Protein AF-A0A453IHU0-F1 (afdb_monomer_lite)

Organism: Aegilops tauschii subsp. strangulata (NCBI:txid200361)

pLDDT: mean 71.31, std 16.59, range [38.88, 91.81]

Secondary structure (DSSP, 8-state):
------------------HHHHHHHHHHHHHHHHHHTS--PPPP---GGGSEEEEE---------S-----EEEEEEETTT-TTS-HHHHHHHHHHSGGGB-TTSEEEEEEE------

InterPro domains:
  IPR000352 Peptide chain release factor class I [PF00472] (45-117)
  IPR000352 Peptide chain release factor class I [PS00745] (57-73)

Sequence (118 aa):
HLRCSAAEAGDGRGKKVSARLALAQQVMRDAEERAASAGSDPVPKITMDHVTVSFARSGGAGGQNVNKVNTKVDMRFNVEKAHWLGERIKERILQTEKNRINKDGELVMSSTKTRTQK

Foldseek 3Di:
DDDDDDDDDDDDPDPPQPPVNVVVVVVVVVVVVVVVVPDPQPDQDDDPVQKDKDFDFDDDDDDDDDPRPRQKIKIKHALVPPPSDDPVRSVVCCVVQVVQADPRRMGIDMDGPDPPDD

Radius of gyration: 27.32 Å; chains: 1; bounding box: 71×44×63 Å

Structure (mmCIF, N/CA/C/O backbone):
data_AF-A0A453IHU0-F1
#
_entry.id   AF-A0A453IHU0-F1
#
loop_
_atom_site.group_PDB
_atom_site.id
_atom_site.type_symbol
_atom_site.label_atom_id
_atom_site.label_alt_id
_atom_site.label_comp_id
_atom_site.label_asym_id
_atom_site.label_entity_id
_atom_site.label_seq_id
_atom_site.pdbx_PDB_ins_code
_atom_site.Cartn_x
_atom_site.Cartn_y
_atom_site.Cartn_z
_atom_site.occupancy
_atom_site.B_iso_or_equiv
_atom_site.auth_seq_id
_atom_site.auth_comp_id
_atom_site.auth_asym_id
_atom_site.auth_atom_id
_atom_site.pdbx_PDB_model_num
ATOM 1 N N . HIS A 1 1 ? -32.415 30.487 23.376 1.00 45.59 1 HIS A N 1
ATOM 2 C CA . HIS A 1 1 ? -33.563 29.749 23.936 1.00 45.59 1 HIS A CA 1
ATOM 3 C C . HIS A 1 1 ? -33.208 28.263 23.962 1.00 45.59 1 HIS A C 1
ATOM 5 O O . HIS A 1 1 ? -33.450 27.572 22.989 1.00 45.59 1 HIS A O 1
ATOM 11 N N . LEU A 1 2 ? -32.566 27.783 25.028 1.00 39.53 2 LEU A N 1
ATOM 12 C CA . LEU A 1 2 ? -32.460 26.352 25.333 1.00 39.53 2 LEU A CA 1
ATOM 13 C C . LEU A 1 2 ? -32.580 26.225 26.853 1.00 39.53 2 LEU A C 1
ATOM 15 O O . LEU A 1 2 ? -31.665 26.584 27.588 1.00 39.53 2 LEU A O 1
ATOM 19 N N . ARG A 1 3 ? -33.765 25.818 27.315 1.00 45.53 3 ARG A N 1
ATOM 20 C CA . ARG A 1 3 ? -34.024 25.425 28.702 1.00 45.53 3 ARG A CA 1
ATOM 21 C C . ARG A 1 3 ? -33.868 23.912 28.759 1.00 45.53 3 ARG A C 1
ATOM 23 O O . ARG A 1 3 ? -34.667 23.211 28.148 1.00 45.53 3 ARG A O 1
ATOM 30 N N . CYS A 1 4 ? -32.873 23.423 29.487 1.00 40.28 4 CYS A N 1
ATOM 31 C CA . CYS A 1 4 ? -32.835 22.021 29.881 1.00 40.28 4 CYS A CA 1
ATOM 32 C C . CYS A 1 4 ? -33.452 21.917 31.276 1.00 40.28 4 CYS A C 1
ATOM 34 O O . CYS A 1 4 ? -32.834 22.300 32.267 1.00 40.28 4 CYS A O 1
ATOM 36 N N . SER A 1 5 ? -34.696 21.450 31.329 1.00 48.34 5 SER A N 1
ATOM 37 C CA . SER A 1 5 ? -35.373 21.060 32.563 1.00 48.34 5 SER A CA 1
ATOM 38 C C . SER A 1 5 ? -34.857 19.684 32.982 1.00 48.34 5 SER A C 1
ATOM 40 O O . SER A 1 5 ? -35.066 18.711 32.262 1.00 48.34 5 SER A O 1
ATOM 42 N N . ALA A 1 6 ? -34.190 19.587 34.131 1.00 42.56 6 ALA A N 1
ATOM 43 C CA . ALA A 1 6 ? -33.957 18.304 34.785 1.00 42.56 6 ALA A CA 1
ATOM 44 C C . ALA A 1 6 ? -35.185 17.999 35.649 1.00 42.56 6 ALA A C 1
ATOM 46 O O . ALA A 1 6 ? -35.392 18.625 36.688 1.00 42.56 6 ALA A O 1
ATOM 47 N N . ALA A 1 7 ? -36.032 17.098 35.158 1.00 46.09 7 ALA A N 1
ATOM 48 C CA . ALA A 1 7 ? -37.191 16.604 35.874 1.00 46.09 7 ALA A CA 1
ATOM 49 C C . ALA A 1 7 ? -36.810 15.395 36.746 1.00 46.09 7 ALA A C 1
ATOM 51 O O . ALA A 1 7 ? -36.159 14.464 36.279 1.00 46.09 7 ALA A O 1
ATOM 52 N N . GLU A 1 8 ? -37.301 15.464 37.983 1.00 40.69 8 GLU A N 1
ATOM 53 C CA . GLU A 1 8 ? -37.789 14.370 38.832 1.00 40.69 8 GLU A CA 1
ATOM 54 C C . GLU A 1 8 ? -36.769 13.484 39.565 1.00 40.69 8 GLU A C 1
ATOM 56 O O . GLU A 1 8 ? -36.056 12.641 39.021 1.00 40.69 8 GLU A O 1
ATOM 61 N N . ALA A 1 9 ? -36.796 13.658 40.888 1.00 48.47 9 ALA A N 1
ATOM 62 C CA . ALA A 1 9 ? -36.300 12.722 41.876 1.00 48.47 9 ALA A CA 1
ATOM 63 C C . ALA A 1 9 ? -37.178 11.458 41.882 1.00 48.47 9 ALA A C 1
ATOM 65 O O . ALA A 1 9 ? -38.369 11.527 42.167 1.00 48.47 9 ALA A O 1
ATOM 66 N N . GLY A 1 10 ? -36.567 10.304 41.612 1.00 38.88 10 GLY A N 1
ATOM 67 C CA . GLY A 1 10 ? -37.162 8.985 41.816 1.00 38.88 10 GLY A CA 1
ATOM 68 C C . GLY A 1 10 ? -36.358 8.196 4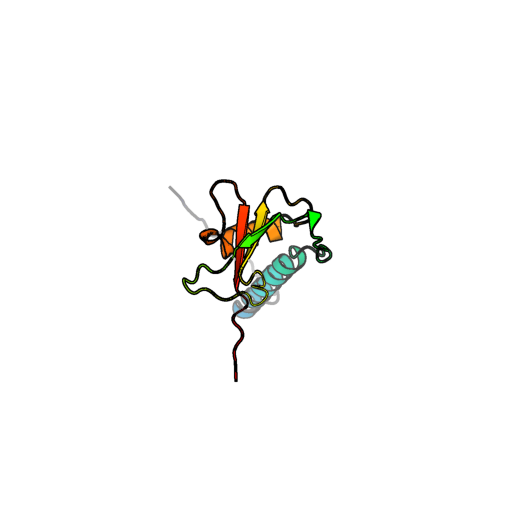2.845 1.00 38.88 10 GLY A C 1
ATOM 69 O O . GLY A 1 10 ? -35.200 7.849 42.604 1.00 38.88 10 GLY A O 1
ATOM 70 N N . ASP A 1 11 ? -36.975 7.931 43.998 1.00 50.31 11 ASP A N 1
ATOM 71 C CA . ASP A 1 11 ? -36.513 6.961 44.988 1.00 50.31 11 ASP A CA 1
ATOM 72 C C . ASP A 1 11 ? -36.589 5.550 44.384 1.00 50.31 11 ASP A C 1
ATOM 74 O O . ASP A 1 11 ? -37.622 5.117 43.878 1.00 50.31 11 ASP A O 1
ATOM 78 N N . GLY A 1 12 ? -35.461 4.846 44.376 1.00 44.25 12 GLY A N 1
ATOM 79 C CA . GLY A 1 12 ? -35.339 3.540 43.747 1.00 44.25 12 GLY A CA 1
ATOM 80 C C . GLY A 1 12 ? -34.027 2.896 44.151 1.00 44.25 12 GLY A C 1
ATOM 81 O O . GLY A 1 12 ? -32.956 3.243 43.653 1.00 44.25 12 GLY A O 1
ATOM 82 N N . ARG A 1 13 ? -34.112 1.957 45.092 1.00 49.19 13 ARG A N 1
ATOM 83 C CA . ARG A 1 13 ? -33.018 1.141 45.629 1.00 49.19 13 ARG A CA 1
ATOM 84 C C . ARG A 1 13 ? -32.509 0.154 44.558 1.00 49.19 13 ARG A C 1
ATOM 86 O O . ARG A 1 13 ? -32.629 -1.053 44.701 1.00 49.19 13 ARG A O 1
ATOM 93 N N . GLY A 1 14 ? -31.963 0.674 43.462 1.00 47.97 14 GLY A N 1
ATOM 94 C CA . GLY A 1 14 ? -31.238 -0.062 42.429 1.00 47.97 14 GLY A CA 1
ATOM 95 C C . GLY A 1 14 ? -29.738 0.127 42.630 1.00 47.97 14 GLY A C 1
ATOM 96 O O . GLY A 1 14 ? -29.297 1.223 42.971 1.00 47.97 14 GLY A O 1
ATOM 97 N N . LYS A 1 15 ? -28.948 -0.942 42.466 1.00 50.47 15 LYS A N 1
ATOM 98 C CA . LYS A 1 15 ? -27.474 -0.925 42.533 1.00 50.47 15 LYS A CA 1
ATOM 99 C C . LYS A 1 15 ? -26.920 0.279 41.756 1.00 50.47 15 LYS A C 1
ATOM 101 O O . LYS A 1 15 ? -26.860 0.248 40.531 1.00 50.47 15 LYS A O 1
ATOM 106 N N . LYS A 1 16 ? -26.518 1.340 42.468 1.00 52.50 16 LYS A N 1
ATOM 107 C CA . LYS A 1 16 ? -25.874 2.516 41.876 1.00 52.50 16 LYS A CA 1
ATOM 108 C C . LYS A 1 16 ? -24.485 2.087 41.427 1.00 52.50 16 LYS A C 1
ATOM 110 O O . LYS A 1 16 ? -23.573 1.936 42.237 1.00 52.50 16 LYS A O 1
ATOM 115 N N . VAL A 1 17 ? -24.357 1.802 40.140 1.00 59.91 17 VAL A N 1
ATOM 116 C CA . VAL A 1 17 ? -23.079 1.476 39.514 1.00 59.91 17 VAL A CA 1
ATOM 117 C C . VAL A 1 17 ? -22.198 2.721 39.649 1.00 59.91 17 VAL A C 1
ATOM 119 O O . VAL A 1 17 ? -22.597 3.807 39.234 1.00 59.91 17 VAL A O 1
ATOM 122 N N . SER A 1 18 ? -21.039 2.601 40.302 1.00 75.62 18 SER A N 1
ATOM 123 C CA . SER A 1 18 ? -20.103 3.724 40.455 1.00 75.62 18 SER A CA 1
ATOM 124 C C . SER A 1 18 ? -19.760 4.310 39.084 1.00 75.62 18 SER A C 1
ATOM 126 O O . SER A 1 18 ? -19.558 3.553 38.137 1.00 75.62 18 SER A O 1
ATOM 128 N N . ALA A 1 19 ? -19.633 5.636 38.978 1.00 77.94 19 ALA A N 1
ATOM 129 C CA . ALA A 1 19 ? -19.303 6.315 37.721 1.00 77.94 19 ALA A CA 1
ATOM 130 C C . ALA A 1 19 ? -18.044 5.735 37.045 1.00 77.94 19 ALA A C 1
ATOM 132 O O . ALA A 1 19 ? -17.981 5.637 35.823 1.00 77.94 19 ALA A O 1
ATOM 133 N N . ARG A 1 20 ? -17.067 5.271 37.839 1.00 73.69 20 ARG A N 1
ATOM 134 C CA . ARG A 1 20 ? -15.865 4.587 37.330 1.00 73.69 20 ARG A CA 1
ATOM 135 C C . ARG A 1 20 ? -16.175 3.231 36.696 1.00 73.69 20 ARG A C 1
ATOM 137 O O . ARG A 1 20 ? -15.590 2.892 35.676 1.00 73.69 20 ARG A O 1
ATOM 144 N N . LEU A 1 21 ? -17.084 2.467 37.296 1.00 79.19 21 LEU A N 1
ATOM 145 C CA . LEU A 1 21 ? -17.507 1.166 36.783 1.00 79.19 21 LEU A CA 1
ATOM 146 C C . LEU A 1 21 ? -18.359 1.338 35.517 1.00 79.19 21 LEU A C 1
ATOM 148 O O . LEU A 1 21 ? -18.141 0.614 34.554 1.00 79.19 21 LEU A O 1
ATOM 152 N N . ALA A 1 22 ? -19.231 2.349 35.477 1.00 81.62 22 ALA A N 1
ATOM 153 C CA . ALA A 1 22 ? -19.989 2.705 34.278 1.00 81.62 22 ALA A CA 1
ATOM 154 C C . ALA A 1 22 ? -19.068 3.129 33.118 1.00 81.62 22 ALA A C 1
ATOM 156 O O . ALA A 1 22 ? -19.234 2.650 32.001 1.00 81.62 22 ALA A O 1
ATOM 157 N N . LEU A 1 23 ? -18.047 3.953 33.389 1.00 86.19 23 LEU A N 1
ATOM 158 C CA . LEU A 1 23 ? -17.052 4.337 32.384 1.00 86.19 23 LEU A CA 1
ATOM 159 C C . LEU A 1 23 ? -16.252 3.127 31.882 1.00 86.19 23 LEU A C 1
ATOM 161 O O . LEU A 1 23 ? -16.064 2.975 30.681 1.00 86.19 23 LEU A O 1
ATOM 165 N N . ALA A 1 24 ? -15.810 2.243 32.780 1.00 85.69 24 ALA A N 1
ATOM 166 C CA . ALA A 1 24 ? -15.092 1.029 32.392 1.00 85.69 24 ALA A CA 1
ATOM 167 C C . ALA A 1 24 ? -15.962 0.096 31.532 1.00 85.69 24 ALA A C 1
ATOM 169 O O . ALA A 1 24 ? -15.493 -0.433 30.527 1.00 85.69 24 ALA A O 1
ATOM 170 N N . GLN A 1 25 ? -17.239 -0.067 31.889 1.00 84.38 25 GLN A N 1
ATOM 171 C CA . GLN A 1 25 ? -18.205 -0.841 31.107 1.00 84.38 25 GLN A CA 1
ATOM 172 C C . GLN A 1 25 ? -18.466 -0.217 29.731 1.00 84.38 25 GLN A C 1
ATOM 174 O O . GLN A 1 25 ? -18.583 -0.955 28.757 1.00 84.38 25 GLN A O 1
ATOM 179 N N . GLN A 1 26 ? -18.514 1.115 29.637 1.00 84.19 26 GLN A N 1
ATOM 180 C CA . GLN A 1 26 ? -18.640 1.823 28.363 1.00 84.19 26 GLN A CA 1
ATOM 181 C C . GLN A 1 26 ? -17.413 1.590 27.475 1.00 84.19 26 GLN A C 1
ATOM 183 O O . GLN A 1 26 ? -17.554 1.183 26.330 1.00 84.19 26 G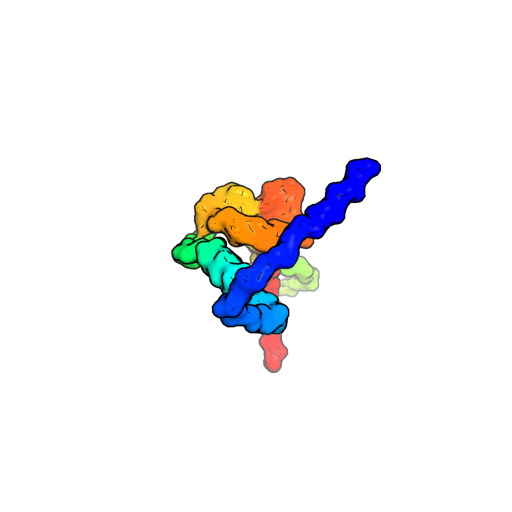LN A O 1
ATOM 188 N N . VAL A 1 27 ? -16.204 1.752 28.022 1.00 84.69 27 VAL A N 1
ATOM 189 C CA . VAL A 1 27 ? -14.953 1.524 27.279 1.00 84.69 27 VAL A CA 1
ATOM 190 C C . VAL A 1 27 ? -14.860 0.088 26.754 1.00 84.69 27 VAL A C 1
ATOM 192 O O . VAL A 1 27 ? -14.381 -0.121 25.642 1.00 84.69 27 VAL A O 1
ATOM 195 N N . MET A 1 28 ? -15.329 -0.895 27.529 1.00 81.69 28 MET A N 1
ATOM 196 C CA . MET A 1 28 ? -15.363 -2.302 27.116 1.00 81.69 28 MET A CA 1
ATOM 197 C C . MET A 1 28 ? -16.346 -2.534 25.963 1.00 81.69 28 MET A C 1
ATOM 199 O O . MET A 1 28 ? -15.964 -3.166 24.985 1.00 81.69 28 MET A O 1
ATOM 203 N N . ARG A 1 29 ? -17.556 -1.958 26.019 1.00 79.38 29 ARG A N 1
ATOM 204 C CA 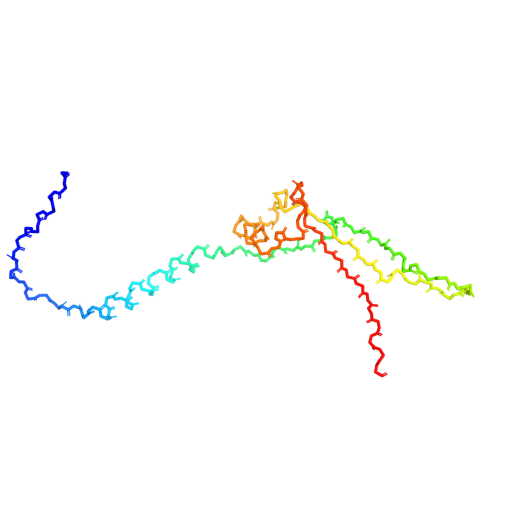. ARG A 1 29 ? -18.532 -2.044 24.916 1.00 79.38 29 ARG A CA 1
ATOM 205 C C . ARG A 1 29 ? -18.018 -1.380 23.645 1.00 79.38 29 ARG A C 1
ATOM 207 O O . ARG A 1 29 ? -18.066 -1.988 22.583 1.00 79.38 29 ARG A O 1
ATOM 214 N N . ASP A 1 30 ? -17.438 -0.187 23.759 1.00 76.06 30 ASP A N 1
ATOM 215 C CA . ASP A 1 30 ? -16.847 0.514 22.616 1.00 76.06 30 ASP A CA 1
ATOM 216 C C . ASP A 1 30 ? -15.676 -0.285 22.008 1.00 76.06 30 ASP A C 1
ATOM 218 O O . ASP A 1 30 ? -15.408 -0.207 20.807 1.00 76.06 30 ASP A O 1
ATOM 222 N N . ALA A 1 31 ? -14.938 -1.040 22.833 1.00 73.56 31 ALA A N 1
ATOM 223 C CA . ALA A 1 31 ? -13.877 -1.932 22.377 1.00 73.56 31 ALA A CA 1
ATOM 224 C C . ALA A 1 31 ? -14.436 -3.187 21.689 1.00 73.56 31 ALA A C 1
ATOM 226 O O . ALA A 1 31 ? -13.911 -3.578 20.646 1.00 73.56 31 ALA A O 1
ATOM 227 N N . GLU A 1 32 ? -15.504 -3.781 22.224 1.00 74.12 32 GLU A N 1
ATOM 228 C CA . GLU A 1 32 ? -16.214 -4.911 21.617 1.00 74.12 32 GLU A CA 1
ATOM 229 C C . GLU A 1 32 ? -16.849 -4.527 20.277 1.00 74.12 32 GLU A C 1
ATOM 231 O O . GLU A 1 32 ? -16.680 -5.258 19.311 1.00 74.12 32 GLU A O 1
ATOM 236 N N . GLU A 1 33 ? -17.480 -3.357 20.152 1.00 70.56 33 GLU A N 1
ATOM 237 C CA . GLU A 1 33 ? -18.009 -2.847 18.875 1.00 70.56 33 GLU A CA 1
ATOM 238 C C . GLU A 1 33 ? -16.885 -2.571 17.858 1.00 70.56 33 GLU A C 1
ATOM 240 O O . GLU A 1 33 ? -16.990 -2.890 16.666 1.00 70.56 33 GLU A O 1
ATOM 245 N N . ARG A 1 34 ? -15.740 -2.045 18.317 1.00 66.12 34 ARG A N 1
ATOM 246 C CA . ARG A 1 34 ? -14.539 -1.886 17.476 1.00 66.12 34 ARG A CA 1
ATOM 247 C C . ARG A 1 34 ? -13.935 -3.218 17.030 1.00 66.12 34 ARG A C 1
ATOM 249 O O . ARG A 1 34 ? -13.356 -3.269 15.941 1.00 66.12 34 ARG A O 1
ATOM 256 N N . ALA A 1 35 ? -14.042 -4.256 17.856 1.00 65.38 35 ALA A N 1
ATOM 257 C CA . ALA A 1 35 ? -13.586 -5.606 17.546 1.00 65.38 35 ALA A CA 1
ATOM 258 C C . ALA A 1 35 ? -14.579 -6.347 16.638 1.00 65.38 35 ALA A C 1
ATOM 260 O O . ALA A 1 35 ? -14.158 -6.974 15.677 1.00 65.38 35 ALA A O 1
ATOM 261 N N . ALA A 1 36 ? -15.884 -6.211 16.867 1.00 63.16 36 ALA A N 1
ATOM 262 C CA . ALA A 1 36 ? -16.935 -6.791 16.033 1.00 63.16 36 ALA A CA 1
ATOM 263 C C . ALA A 1 36 ? -16.979 -6.158 14.632 1.00 63.16 36 ALA A C 1
ATOM 265 O O . ALA A 1 36 ? -17.279 -6.834 13.654 1.00 63.16 36 ALA A O 1
ATOM 266 N N . SER A 1 37 ? -16.616 -4.877 14.512 1.00 60.22 37 SER A N 1
ATOM 267 C CA . SER A 1 37 ? -16.402 -4.221 13.214 1.00 60.22 37 SER A CA 1
ATOM 268 C C . SER A 1 37 ? -15.058 -4.567 12.565 1.00 60.22 37 SER A C 1
ATOM 270 O O . SER A 1 37 ? -14.816 -4.181 11.414 1.00 60.22 37 SER A O 1
ATOM 272 N N . ALA A 1 38 ? -14.131 -5.223 13.276 1.00 63.34 38 ALA A N 1
ATOM 273 C CA . ALA A 1 38 ? -12.905 -5.722 12.668 1.00 63.34 38 ALA A CA 1
ATOM 274 C C . ALA A 1 38 ? -13.284 -6.954 11.841 1.00 63.34 38 ALA A C 1
ATOM 276 O O . ALA A 1 38 ? -13.364 -8.059 12.367 1.00 63.34 38 ALA A O 1
ATOM 277 N N . GLY A 1 39 ? -13.591 -6.723 10.561 1.00 62.62 39 GLY A N 1
ATOM 278 C CA . GLY A 1 39 ? -14.028 -7.755 9.625 1.00 62.62 39 GLY A CA 1
ATOM 279 C C . GLY A 1 39 ? -13.192 -9.024 9.754 1.00 62.62 39 GLY A C 1
ATOM 280 O O . GLY A 1 39 ? -11.961 -8.970 9.748 1.00 62.62 39 GLY A O 1
ATOM 281 N N . SER A 1 40 ? -13.862 -10.169 9.865 1.00 62.75 40 SER A N 1
ATOM 282 C CA . SER A 1 40 ? -13.245 -11.497 9.855 1.00 62.75 40 SER A CA 1
ATOM 283 C C . SER A 1 40 ? -12.803 -11.909 8.445 1.00 62.75 40 SER A C 1
ATOM 285 O O . SER A 1 40 ? -12.855 -13.090 8.097 1.00 62.75 40 SER A O 1
ATOM 287 N N . ASP A 1 41 ? -12.447 -10.940 7.602 1.00 66.44 41 ASP A N 1
ATOM 288 C CA . ASP A 1 41 ? -12.100 -11.193 6.215 1.00 66.44 41 ASP A CA 1
ATOM 289 C C . ASP A 1 41 ? -10.766 -11.943 6.178 1.00 66.44 41 ASP A C 1
ATOM 291 O O . ASP A 1 41 ? -9.790 -11.517 6.814 1.00 66.44 41 ASP A O 1
ATOM 295 N N . PRO A 1 42 ? -10.694 -13.081 5.468 1.00 68.56 42 PRO A N 1
ATOM 296 C CA . PRO A 1 42 ? -9.449 -13.812 5.335 1.00 68.56 42 PRO A CA 1
ATOM 297 C C . PRO A 1 42 ? -8.397 -12.901 4.705 1.00 68.56 42 PRO A C 1
ATOM 299 O O . PRO A 1 42 ? -8.689 -12.149 3.773 1.00 68.56 42 PRO A O 1
ATOM 302 N N . VAL A 1 43 ? -7.158 -12.987 5.204 1.00 68.50 43 VAL A N 1
ATOM 303 C CA . VAL A 1 43 ? -6.035 -12.222 4.650 1.00 68.50 43 VAL A CA 1
ATOM 304 C C . VAL A 1 43 ? -5.978 -12.483 3.144 1.00 68.50 43 VAL A C 1
ATOM 306 O O . VAL A 1 43 ? -5.833 -13.644 2.737 1.00 68.50 43 VAL A O 1
ATOM 309 N N . PRO A 1 44 ? -6.107 -11.445 2.304 1.00 68.12 44 PRO A N 1
ATOM 310 C CA . PRO A 1 44 ? -6.174 -1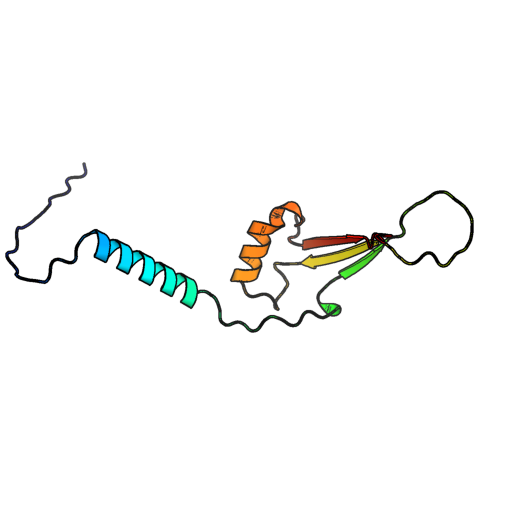1.660 0.875 1.00 68.12 44 PRO A CA 1
ATOM 311 C C . PRO A 1 44 ? -4.841 -12.200 0.369 1.00 68.12 44 PRO A C 1
ATOM 313 O O . PRO A 1 44 ? -3.767 -11.692 0.701 1.00 68.12 44 PRO A O 1
ATOM 316 N N . LYS A 1 45 ? -4.905 -13.255 -0.447 1.00 76.50 45 LYS A N 1
ATOM 317 C CA . LYS A 1 45 ? -3.728 -13.787 -1.134 1.00 76.50 45 LYS A CA 1
ATOM 318 C C . LYS A 1 45 ? -3.364 -12.840 -2.274 1.00 76.50 45 LYS A C 1
ATOM 320 O O . LYS A 1 45 ? -4.111 -12.711 -3.240 1.00 76.50 45 LYS A O 1
ATOM 325 N N . ILE A 1 46 ? -2.215 -12.183 -2.159 1.00 78.88 46 ILE A N 1
ATOM 326 C CA . ILE A 1 46 ? -1.712 -11.258 -3.176 1.00 78.88 46 ILE A CA 1
ATOM 327 C C . ILE A 1 46 ? -0.856 -12.045 -4.176 1.00 78.88 46 ILE A C 1
ATOM 329 O O . ILE A 1 46 ? 0.141 -12.653 -3.788 1.00 78.88 46 ILE A O 1
ATOM 333 N N . THR A 1 47 ? -1.243 -12.043 -5.453 1.00 82.62 47 THR A N 1
ATOM 334 C CA . THR A 1 47 ? -0.470 -12.606 -6.569 1.00 82.62 47 THR A CA 1
ATOM 335 C C . THR A 1 47 ? 0.161 -11.488 -7.402 1.00 82.62 47 THR A C 1
ATOM 337 O O . THR A 1 47 ? -0.160 -10.311 -7.229 1.00 82.62 47 THR A O 1
ATOM 340 N N . MET A 1 48 ? 1.076 -11.844 -8.310 1.00 80.19 48 MET A N 1
ATOM 341 C CA . MET A 1 48 ? 1.746 -10.866 -9.178 1.00 80.19 48 MET A CA 1
ATOM 342 C C . MET A 1 48 ? 0.777 -10.149 -10.128 1.00 80.19 48 MET A C 1
ATOM 344 O O . MET A 1 48 ? 1.035 -9.010 -10.484 1.00 80.19 48 MET A O 1
ATOM 348 N N . ASP A 1 49 ? -0.360 -10.754 -10.475 1.00 81.25 49 ASP A N 1
ATOM 349 C CA . ASP A 1 49 ? -1.387 -10.131 -11.324 1.00 81.25 49 ASP A CA 1
ATOM 350 C C . ASP A 1 49 ? -2.091 -8.942 -10.649 1.00 81.25 49 ASP A C 1
ATOM 352 O O . ASP A 1 49 ? -2.699 -8.107 -11.316 1.00 81.25 49 ASP A O 1
ATOM 356 N N . HIS A 1 50 ? -2.006 -8.839 -9.319 1.00 82.81 50 HIS A N 1
ATOM 357 C CA . HIS A 1 50 ? -2.624 -7.750 -8.560 1.00 82.81 50 HIS A CA 1
ATOM 358 C C . HIS A 1 50 ? -1.774 -6.476 -8.519 1.00 82.81 50 HIS A C 1
ATOM 360 O O . HIS A 1 50 ? -2.267 -5.435 -8.080 1.00 82.81 50 HIS A O 1
ATOM 366 N N . VAL A 1 51 ? -0.503 -6.547 -8.925 1.00 86.38 51 VAL A N 1
ATOM 367 C CA . VAL A 1 51 ? 0.458 -5.451 -8.783 1.00 86.38 51 VAL A CA 1
ATOM 368 C C . VAL A 1 51 ? 1.265 -5.267 -10.063 1.00 86.38 51 VAL A C 1
ATOM 370 O O . VAL A 1 51 ? 1.715 -6.213 -10.694 1.00 86.38 51 VAL A O 1
ATOM 373 N N . THR A 1 52 ? 1.511 -4.021 -10.444 1.00 87.00 52 THR A N 1
ATOM 374 C CA . THR A 1 52 ? 2.463 -3.717 -11.513 1.00 87.00 52 THR A CA 1
ATOM 375 C C . THR A 1 52 ? 3.852 -3.575 -10.908 1.00 87.00 52 THR A C 1
ATOM 377 O O . THR A 1 52 ? 4.072 -2.738 -10.031 1.00 87.00 52 THR A O 1
ATOM 380 N N . VAL A 1 53 ? 4.799 -4.382 -11.384 1.00 84.31 53 VAL A N 1
ATOM 381 C CA . VAL A 1 53 ? 6.190 -4.378 -10.918 1.00 84.31 53 VAL A CA 1
ATOM 382 C C . VAL A 1 53 ? 7.095 -3.841 -12.022 1.00 84.31 53 VAL A C 1
ATOM 384 O O . VAL A 1 53 ? 7.129 -4.373 -13.127 1.00 84.31 53 VAL A O 1
ATOM 387 N N . SER A 1 54 ? 7.859 -2.797 -11.719 1.00 82.31 54 SER A N 1
ATOM 388 C CA . SER A 1 54 ? 8.878 -2.226 -12.598 1.00 82.31 54 SER A CA 1
ATOM 389 C C . SER A 1 54 ? 10.260 -2.345 -11.965 1.00 82.31 54 SER A C 1
ATOM 391 O O . SER A 1 54 ? 10.456 -2.009 -10.800 1.00 82.31 54 SER A O 1
ATOM 393 N N . PHE A 1 55 ? 11.234 -2.811 -12.740 1.00 78.88 55 PHE A N 1
ATOM 394 C CA . PHE A 1 55 ? 12.617 -2.964 -12.298 1.00 78.88 55 PHE A CA 1
ATOM 395 C C . PHE A 1 55 ? 13.470 -1.824 -12.849 1.00 78.88 55 PHE A C 1
ATOM 397 O O . PHE A 1 55 ? 13.452 -1.558 -14.050 1.00 78.88 55 PHE A O 1
ATOM 404 N N . ALA A 1 56 ? 14.245 -1.173 -11.984 1.00 67.56 56 ALA A N 1
ATOM 405 C CA . ALA A 1 56 ? 15.149 -0.098 -12.372 1.00 67.56 56 ALA A CA 1
ATOM 406 C C . ALA A 1 56 ? 16.611 -0.483 -12.113 1.00 67.56 56 ALA A C 1
ATOM 408 O O . ALA A 1 56 ? 16.957 -1.130 -11.119 1.00 67.56 56 ALA A O 1
ATOM 409 N N . ARG A 1 57 ? 17.495 -0.048 -13.017 1.00 63.84 57 ARG A N 1
ATOM 410 C CA . ARG A 1 57 ? 18.947 -0.194 -12.865 1.00 63.84 57 ARG A CA 1
ATOM 411 C C . ARG A 1 57 ? 19.458 0.958 -12.005 1.00 63.84 57 ARG A C 1
ATOM 413 O O . ARG A 1 57 ? 19.200 2.115 -12.324 1.00 63.84 57 ARG A O 1
ATOM 420 N N . SER A 1 58 ? 20.236 0.671 -10.962 1.00 56.41 58 SER A N 1
ATOM 421 C CA . SER A 1 58 ? 20.998 1.712 -10.272 1.00 56.41 58 SER A CA 1
ATOM 422 C C . SER A 1 58 ? 22.032 2.298 -11.245 1.00 56.41 58 SER A C 1
ATOM 424 O O . SER A 1 58 ? 22.982 1.628 -11.668 1.00 56.41 58 SER A O 1
ATOM 426 N N . GLY A 1 59 ? 21.803 3.532 -11.693 1.00 49.09 59 GLY A N 1
ATOM 427 C CA . GLY A 1 59 ? 22.731 4.269 -12.545 1.00 49.09 59 GLY A CA 1
ATOM 428 C C . GLY A 1 59 ? 24.023 4.533 -11.778 1.00 49.09 59 GLY A C 1
ATOM 429 O O . GLY A 1 59 ? 24.030 5.296 -10.824 1.00 49.09 59 GLY A O 1
ATOM 430 N N . GLY A 1 60 ? 25.101 3.865 -12.175 1.00 52.97 60 GLY A N 1
ATOM 431 C CA . GLY A 1 60 ? 26.453 4.126 -11.695 1.00 52.97 60 GLY A CA 1
ATOM 432 C C . GLY A 1 60 ? 27.356 4.169 -12.916 1.00 52.97 60 GLY A C 1
ATOM 433 O O . GLY A 1 60 ? 27.296 3.245 -13.734 1.00 52.97 60 GLY A O 1
ATOM 434 N N . ALA A 1 61 ? 28.106 5.259 -13.068 1.00 51.03 61 ALA A N 1
ATOM 435 C CA . ALA A 1 61 ? 29.106 5.425 -14.113 1.00 51.03 61 ALA A CA 1
ATOM 436 C C . ALA A 1 61 ? 30.316 4.538 -13.788 1.00 51.03 61 ALA A C 1
ATOM 438 O O . ALA A 1 61 ? 30.889 4.654 -12.709 1.00 51.03 61 ALA A O 1
ATOM 439 N N . GLY A 1 62 ? 30.682 3.628 -14.690 1.00 44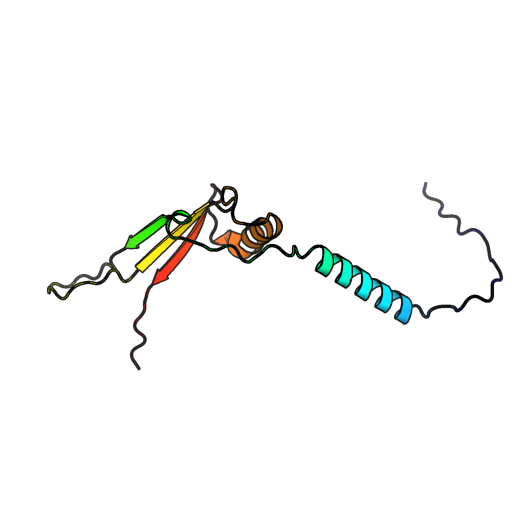.12 62 GLY A N 1
ATOM 440 C CA . GLY A 1 62 ? 31.849 2.762 -14.511 1.00 44.12 62 GLY A CA 1
ATOM 441 C C . GLY A 1 62 ? 31.717 1.465 -15.297 1.00 44.12 62 GLY A C 1
ATOM 442 O O . GLY A 1 62 ? 30.922 0.595 -14.947 1.00 44.12 62 GLY A O 1
ATOM 443 N N . GLY A 1 63 ? 32.469 1.361 -16.391 1.00 59.69 63 GLY A N 1
ATOM 444 C CA . GLY A 1 63 ? 32.519 0.175 -17.232 1.00 59.69 63 GLY A CA 1
ATOM 445 C C . GLY A 1 63 ? 33.197 -1.004 -16.537 1.00 59.69 63 GLY A C 1
ATOM 446 O O . GLY A 1 63 ? 34.359 -0.922 -16.169 1.00 59.69 63 GLY A O 1
ATOM 447 N N . GLN A 1 64 ? 32.467 -2.106 -16.394 1.00 58.06 64 GLN A N 1
ATOM 448 C CA . GLN A 1 64 ? 32.917 -3.483 -16.624 1.00 58.06 64 GLN A CA 1
ATOM 449 C C . GLN A 1 64 ? 31.708 -4.413 -16.447 1.00 58.06 64 GLN A C 1
ATOM 451 O O . GLN A 1 64 ? 30.890 -4.230 -15.546 1.00 58.06 64 GLN A O 1
ATOM 456 N N . ASN A 1 65 ? 31.557 -5.377 -17.357 1.00 48.62 65 ASN A N 1
ATOM 457 C CA . ASN A 1 65 ? 30.432 -6.309 -17.403 1.00 48.62 65 ASN A CA 1
ATOM 458 C C . ASN A 1 65 ? 30.521 -7.343 -16.272 1.00 48.62 65 ASN A C 1
ATOM 460 O O . ASN A 1 65 ? 31.163 -8.376 -16.420 1.00 48.62 65 ASN A O 1
ATOM 464 N N . VAL A 1 66 ? 29.824 -7.093 -15.163 1.00 47.50 66 VAL A N 1
ATOM 465 C CA . VAL A 1 66 ? 29.493 -8.119 -14.165 1.00 47.50 66 VAL A CA 1
ATOM 466 C C . VAL A 1 66 ? 27.988 -8.054 -13.951 1.00 47.50 66 VAL A C 1
ATOM 468 O O . VAL A 1 66 ? 27.497 -7.043 -13.455 1.00 47.50 66 VAL A O 1
ATOM 471 N N . ASN A 1 67 ? 27.271 -9.088 -14.412 1.00 48.69 67 ASN A N 1
ATOM 472 C CA . ASN A 1 67 ? 25.816 -9.304 -14.343 1.00 48.69 67 ASN A CA 1
ATOM 473 C C . ASN A 1 67 ? 25.082 -8.348 -13.390 1.00 48.69 67 ASN A C 1
ATOM 475 O O . ASN A 1 67 ? 24.880 -8.636 -12.209 1.00 48.69 67 ASN A O 1
ATOM 479 N N . LYS A 1 68 ? 24.710 -7.173 -13.910 1.00 50.84 68 LYS A N 1
ATOM 480 C CA . LYS A 1 68 ? 24.143 -6.077 -13.123 1.00 50.84 68 LYS A CA 1
ATOM 481 C C . LYS A 1 68 ? 22.685 -6.403 -12.809 1.00 50.84 68 LYS A C 1
ATOM 483 O O . LYS A 1 68 ? 21.786 -5.999 -13.539 1.00 50.84 68 LYS A O 1
ATOM 488 N N . VAL A 1 69 ? 22.481 -7.188 -11.753 1.00 54.06 69 VAL A N 1
ATOM 489 C CA . VAL A 1 69 ? 21.168 -7.552 -11.208 1.00 54.06 69 VAL A CA 1
ATOM 490 C C . VAL A 1 69 ? 20.352 -6.280 -10.951 1.00 54.06 69 VAL A C 1
ATOM 492 O O . VAL A 1 69 ? 20.882 -5.298 -10.433 1.00 54.06 69 VAL A O 1
ATOM 495 N N . ASN A 1 70 ? 19.072 -6.278 -11.330 1.00 56.66 70 ASN A N 1
ATOM 496 C CA . ASN A 1 70 ? 18.148 -5.172 -11.075 1.00 56.66 70 ASN A CA 1
ATOM 497 C C . ASN A 1 70 ? 18.017 -4.956 -9.557 1.00 56.66 70 ASN A C 1
ATOM 499 O O . ASN A 1 70 ? 17.378 -5.743 -8.864 1.00 56.66 70 ASN A O 1
ATOM 503 N N . THR A 1 71 ? 18.673 -3.926 -9.023 1.00 66.81 71 THR A N 1
ATOM 504 C CA . THR A 1 71 ? 18.787 -3.693 -7.573 1.00 66.81 71 THR A CA 1
ATOM 505 C C . THR A 1 71 ? 17.625 -2.902 -6.988 1.00 66.81 71 THR A C 1
ATOM 507 O O . THR A 1 71 ? 17.446 -2.937 -5.770 1.00 66.81 71 THR A O 1
ATOM 510 N N . LYS A 1 72 ? 16.837 -2.216 -7.826 1.00 76.00 72 LYS A N 1
ATOM 511 C CA . LYS A 1 72 ? 15.643 -1.470 -7.426 1.00 76.00 72 LYS A CA 1
ATOM 512 C C . LYS A 1 72 ? 14.393 -2.073 -8.067 1.00 76.00 72 LYS A C 1
ATOM 514 O O . LYS A 1 72 ? 14.343 -2.267 -9.283 1.00 76.00 72 LYS A O 1
ATOM 519 N N . VAL A 1 73 ? 13.392 -2.339 -7.235 1.00 81.88 73 VAL A N 1
ATOM 520 C CA . VAL A 1 73 ? 12.068 -2.828 -7.626 1.00 81.88 73 VAL A CA 1
ATOM 521 C C . VAL A 1 73 ? 11.031 -1.813 -7.170 1.00 81.88 73 VAL A C 1
ATOM 523 O O . VAL A 1 73 ? 10.959 -1.501 -5.986 1.00 81.88 73 VAL A O 1
ATOM 526 N N . ASP A 1 74 ? 10.232 -1.318 -8.103 1.00 85.19 74 ASP A N 1
ATOM 527 C CA . ASP A 1 74 ? 9.095 -0.440 -7.850 1.00 85.19 74 ASP A CA 1
ATOM 528 C C . ASP A 1 74 ? 7.808 -1.244 -8.075 1.00 85.19 74 ASP A C 1
ATOM 530 O O . ASP A 1 74 ? 7.590 -1.785 -9.155 1.00 85.19 74 ASP A O 1
ATOM 534 N N . MET A 1 75 ? 6.961 -1.339 -7.057 1.00 87.69 75 MET A N 1
ATOM 535 C CA . MET A 1 75 ? 5.657 -1.998 -7.089 1.00 87.69 75 MET A CA 1
ATOM 536 C C . MET A 1 75 ? 4.557 -0.946 -6.984 1.00 87.69 75 MET A C 1
ATOM 538 O O . MET A 1 75 ? 4.654 -0.029 -6.167 1.00 87.69 75 MET A O 1
ATOM 542 N N . ARG A 1 76 ? 3.504 -1.079 -7.789 1.00 89.94 76 ARG A N 1
ATOM 543 C CA . ARG A 1 76 ? 2.337 -0.195 -7.740 1.00 89.94 76 ARG A CA 1
ATOM 544 C C . ARG A 1 76 ? 1.033 -0.967 -7.894 1.00 89.94 76 ARG A C 1
ATOM 546 O O . ARG A 1 76 ? 0.979 -1.929 -8.659 1.00 89.94 76 ARG A O 1
ATOM 553 N N . PHE A 1 77 ? -0.017 -0.528 -7.212 1.00 91.25 77 PHE A N 1
ATOM 554 C CA . PHE A 1 77 ? -1.382 -0.996 -7.462 1.00 91.25 77 PHE A CA 1
ATOM 555 C C . PHE A 1 77 ? -2.407 0.061 -7.052 1.00 91.25 77 PHE A C 1
ATOM 557 O O . PHE A 1 77 ? -2.143 0.891 -6.183 1.00 91.25 77 PHE A O 1
ATOM 564 N N . ASN A 1 78 ? -3.588 0.021 -7.668 1.00 91.81 78 ASN A N 1
ATOM 565 C CA . ASN A 1 78 ? -4.685 0.928 -7.345 1.00 91.81 78 ASN A CA 1
ATOM 566 C C . ASN A 1 78 ? -5.474 0.409 -6.131 1.00 91.81 78 ASN A C 1
ATOM 568 O O . ASN A 1 78 ? -6.052 -0.678 -6.183 1.00 91.81 78 ASN A O 1
ATOM 572 N N . VAL A 1 79 ? -5.486 1.183 -5.042 1.00 89.88 79 VAL A N 1
ATOM 573 C CA . VAL A 1 79 ? -6.099 0.778 -3.765 1.00 89.88 79 VAL A CA 1
ATOM 574 C C . VAL A 1 79 ? -7.624 0.717 -3.879 1.00 89.88 79 VAL A C 1
ATOM 576 O O . VAL A 1 79 ? -8.250 -0.196 -3.342 1.00 89.88 79 VAL A O 1
ATOM 579 N N . GLU A 1 80 ? -8.231 1.639 -4.626 1.00 86.62 80 GLU A N 1
ATOM 580 C CA . GLU A 1 80 ? -9.685 1.706 -4.807 1.00 86.62 80 GLU A CA 1
ATOM 581 C C . GLU A 1 80 ? -10.202 0.532 -5.651 1.00 86.62 80 GLU A C 1
ATOM 583 O O . GLU A 1 80 ? -11.169 -0.138 -5.274 1.00 86.62 80 GLU A O 1
ATOM 588 N N . LYS A 1 81 ? -9.498 0.211 -6.745 1.00 88.00 81 LYS A N 1
ATOM 589 C CA . LYS A 1 81 ? -9.832 -0.882 -7.678 1.00 88.00 81 LYS A CA 1
ATOM 590 C C . LYS A 1 81 ? -9.464 -2.277 -7.161 1.00 88.00 81 LYS A C 1
ATOM 592 O O . LYS A 1 81 ? -9.856 -3.275 -7.768 1.00 88.00 81 LYS A O 1
ATOM 597 N N . ALA A 1 82 ? -8.732 -2.381 -6.053 1.00 86.44 82 ALA A N 1
ATOM 598 C CA . ALA A 1 82 ? -8.363 -3.656 -5.446 1.00 86.44 82 ALA A CA 1
ATOM 599 C C . ALA A 1 82 ? -9.584 -4.332 -4.796 1.00 86.44 82 ALA A C 1
ATOM 601 O O . ALA A 1 82 ? -9.864 -4.150 -3.615 1.00 86.44 82 ALA A O 1
ATOM 602 N N . HIS A 1 83 ? -10.334 -5.122 -5.564 1.00 83.81 83 HIS A N 1
ATOM 603 C CA . HIS A 1 83 ? -11.496 -5.883 -5.075 1.00 83.81 83 HIS A CA 1
ATOM 604 C C . HIS A 1 83 ? -11.132 -6.931 -4.007 1.00 83.81 83 HIS A C 1
ATOM 606 O O . HIS A 1 83 ? -11.985 -7.345 -3.233 1.00 83.81 83 HIS A O 1
ATOM 612 N N . TRP A 1 84 ? -9.863 -7.338 -3.948 1.00 82.75 84 TRP A N 1
ATOM 613 C CA . TRP A 1 84 ? -9.317 -8.248 -2.941 1.00 82.75 84 TRP A CA 1
ATOM 614 C C . TRP A 1 84 ? -9.013 -7.561 -1.599 1.00 82.75 84 TRP A C 1
ATOM 616 O O . TRP A 1 84 ? -8.660 -8.237 -0.640 1.00 82.75 84 TRP A O 1
ATOM 626 N N . LEU A 1 85 ? -9.136 -6.233 -1.503 1.00 84.00 85 LEU A N 1
ATOM 627 C CA . LEU A 1 85 ? -9.025 -5.506 -0.240 1.00 84.00 85 LEU A CA 1
ATOM 628 C C . LEU A 1 85 ? -10.417 -5.201 0.317 1.00 84.00 85 LEU A C 1
ATOM 630 O O . LEU A 1 85 ? -11.237 -4.585 -0.362 1.00 84.00 85 LEU A O 1
ATOM 634 N N . GLY A 1 86 ? -10.653 -5.565 1.578 1.00 83.94 86 GLY A N 1
ATOM 635 C CA . GLY A 1 86 ? -11.834 -5.111 2.312 1.00 83.94 86 GLY A CA 1
ATOM 636 C C . GLY A 1 86 ? -11.838 -3.588 2.469 1.00 83.94 86 GLY A C 1
ATOM 637 O O . GLY A 1 86 ? -10.779 -2.958 2.555 1.00 83.94 86 GLY A O 1
ATOM 638 N N . GLU A 1 87 ? -13.023 -2.988 2.531 1.00 83.56 87 GLU A N 1
ATOM 639 C CA . GLU A 1 87 ? -13.210 -1.529 2.569 1.00 83.56 87 GLU A CA 1
ATOM 640 C C . GLU A 1 87 ? -12.454 -0.871 3.732 1.00 83.56 87 GLU A C 1
ATOM 642 O O . GLU A 1 87 ? -11.676 0.060 3.529 1.00 83.56 87 GLU A O 1
ATOM 647 N N . ARG A 1 88 ? -12.521 -1.474 4.925 1.00 83.25 88 ARG A N 1
ATOM 648 C CA . ARG A 1 88 ? -11.745 -1.046 6.099 1.00 83.25 88 ARG A CA 1
ATOM 649 C C . ARG A 1 88 ? -10.235 -1.034 5.843 1.00 83.25 88 ARG A C 1
ATOM 651 O O . ARG A 1 88 ? -9.524 -0.175 6.359 1.00 83.25 88 ARG A O 1
ATOM 658 N N . ILE A 1 89 ? -9.711 -1.998 5.083 1.00 85.44 89 ILE A N 1
ATOM 659 C CA . ILE A 1 89 ? -8.278 -2.052 4.762 1.00 85.44 89 ILE A CA 1
ATOM 660 C C . ILE A 1 89 ? -7.931 -0.940 3.773 1.00 85.44 89 ILE A C 1
ATOM 662 O O . ILE A 1 89 ? -6.931 -0.253 3.979 1.00 85.44 89 ILE A O 1
ATOM 666 N N . LYS A 1 90 ? -8.768 -0.717 2.751 1.00 87.19 90 LYS A N 1
ATOM 667 C CA . LYS A 1 90 ? -8.593 0.387 1.796 1.00 87.19 90 LYS A CA 1
ATOM 668 C C . LYS A 1 90 ? -8.540 1.731 2.512 1.00 87.19 90 LYS A C 1
ATOM 670 O O . LYS A 1 90 ? -7.582 2.476 2.321 1.00 87.19 90 LYS A O 1
ATOM 675 N N . GLU A 1 91 ? -9.495 2.001 3.398 1.00 88.38 91 GLU A N 1
ATOM 676 C CA . GLU A 1 91 ? -9.528 3.230 4.197 1.00 88.38 91 GLU A CA 1
ATOM 677 C C . GLU A 1 91 ? -8.269 3.396 5.050 1.00 88.38 91 GLU A C 1
ATOM 679 O O . GLU A 1 91 ? -7.650 4.461 5.057 1.00 88.38 91 GLU A O 1
ATOM 684 N N . ARG A 1 92 ? -7.833 2.332 5.736 1.00 88.69 92 ARG A N 1
ATOM 685 C CA . ARG A 1 92 ? -6.614 2.388 6.554 1.00 88.69 92 ARG A CA 1
ATOM 686 C C . ARG A 1 92 ? -5.364 2.637 5.719 1.00 88.69 92 ARG A C 1
ATOM 688 O O . ARG A 1 92 ? -4.491 3.378 6.173 1.00 88.69 92 ARG A O 1
ATOM 695 N N . ILE A 1 93 ? -5.267 2.047 4.527 1.00 89.31 93 ILE A N 1
ATOM 696 C CA . ILE A 1 93 ? -4.163 2.298 3.592 1.00 89.31 93 ILE A CA 1
ATOM 697 C C . ILE A 1 93 ? -4.197 3.760 3.140 1.00 89.31 93 ILE A C 1
ATOM 699 O O . ILE A 1 93 ? -3.180 4.439 3.244 1.00 89.31 93 ILE A O 1
ATOM 703 N N . LEU A 1 94 ? -5.360 4.271 2.729 1.00 87.75 94 LEU A N 1
ATOM 704 C CA . LEU A 1 94 ? -5.531 5.664 2.303 1.00 87.75 94 LEU A CA 1
ATOM 705 C C . LEU A 1 94 ? -5.155 6.662 3.407 1.00 87.75 94 LEU A C 1
ATOM 707 O O . LEU A 1 94 ? -4.533 7.684 3.130 1.00 87.75 94 LEU A O 1
ATOM 711 N N . GLN A 1 95 ? -5.470 6.356 4.666 1.00 88.94 95 GLN A N 1
ATOM 712 C CA . GLN A 1 95 ? -5.124 7.208 5.807 1.00 88.94 95 GLN A CA 1
ATOM 713 C C . GLN A 1 95 ? -3.638 7.132 6.184 1.00 88.94 95 GLN A C 1
ATOM 715 O O . GLN A 1 95 ? -3.007 8.161 6.440 1.00 88.94 95 GLN A O 1
ATOM 720 N N . THR A 1 96 ? -3.078 5.921 6.235 1.00 90.12 96 THR A N 1
ATOM 721 C CA . THR A 1 96 ? -1.722 5.674 6.759 1.00 90.12 96 THR A CA 1
ATOM 722 C C . THR A 1 96 ? -0.651 5.966 5.713 1.00 90.12 96 THR A C 1
ATOM 724 O O . THR A 1 96 ? 0.383 6.554 6.019 1.00 90.12 96 THR A O 1
ATOM 727 N N . GLU A 1 97 ? -0.910 5.588 4.463 1.00 90.38 97 GLU A N 1
ATOM 728 C CA . GLU A 1 97 ? 0.052 5.621 3.361 1.00 90.38 97 GLU A CA 1
ATOM 729 C C . GLU A 1 97 ? -0.236 6.744 2.360 1.00 90.38 97 GLU A C 1
ATOM 731 O O . GLU A 1 97 ? 0.283 6.733 1.247 1.00 90.38 97 GLU A O 1
ATOM 736 N N . LYS A 1 98 ? -0.996 7.772 2.762 1.00 88.31 98 LYS A N 1
ATOM 737 C CA . LYS A 1 98 ? -1.336 8.945 1.932 1.00 88.31 98 LYS A CA 1
ATOM 738 C C . LYS A 1 98 ? -0.142 9.575 1.204 1.00 88.31 98 LYS A C 1
ATOM 740 O O . LYS A 1 98 ? -0.284 10.067 0.094 1.00 88.31 98 LYS A O 1
ATOM 745 N N . ASN A 1 99 ? 1.047 9.541 1.811 1.00 90.12 99 ASN A N 1
ATOM 746 C CA . ASN A 1 99 ? 2.269 10.122 1.242 1.00 90.12 99 ASN A CA 1
ATOM 747 C C . ASN A 1 99 ? 2.853 9.290 0.088 1.00 90.12 99 ASN A C 1
ATOM 749 O O . ASN A 1 99 ? 3.705 9.777 -0.649 1.00 90.12 99 ASN A O 1
ATOM 753 N N . ARG A 1 100 ? 2.445 8.024 -0.032 1.00 88.56 100 ARG A N 1
ATOM 754 C CA . ARG A 1 100 ? 2.888 7.079 -1.064 1.00 88.56 100 ARG A CA 1
ATOM 755 C C . ARG A 1 100 ? 1.808 6.821 -2.119 1.00 88.56 100 ARG A C 1
ATOM 757 O O . ARG A 1 100 ? 2.036 6.018 -3.022 1.00 88.56 100 ARG A O 1
ATOM 764 N N . ILE A 1 101 ? 0.649 7.470 -1.995 1.00 91.75 101 ILE A N 1
ATOM 765 C CA . ILE A 1 101 ? -0.490 7.330 -2.901 1.00 91.75 101 ILE A CA 1
ATOM 766 C C . ILE A 1 101 ? -0.501 8.507 -3.879 1.00 91.75 101 ILE A C 1
ATOM 768 O O . ILE A 1 101 ? -0.337 9.660 -3.480 1.00 91.75 101 ILE A O 1
ATOM 772 N N . ASN A 1 102 ? -0.646 8.217 -5.172 1.00 89.94 102 ASN A N 1
ATOM 773 C CA . ASN A 1 102 ? -0.743 9.244 -6.207 1.00 89.94 102 ASN A CA 1
ATOM 774 C C . ASN A 1 102 ? -2.172 9.818 -6.312 1.00 89.94 102 ASN A C 1
ATOM 776 O O . ASN A 1 102 ? -3.098 9.376 -5.635 1.00 89.94 102 ASN A O 1
ATOM 780 N N . LYS A 1 103 ? -2.364 10.819 -7.181 1.00 87.56 103 LYS A N 1
ATOM 781 C CA . LYS A 1 103 ? -3.679 11.454 -7.396 1.00 87.56 103 LYS A CA 1
ATOM 782 C C . LYS A 1 103 ? -4.739 10.495 -7.953 1.00 87.56 103 LYS A C 1
ATOM 784 O O . LYS A 1 103 ? -5.921 10.776 -7.810 1.00 87.56 103 LYS A O 1
ATOM 789 N N . ASP A 1 104 ? -4.307 9.385 -8.541 1.00 87.12 104 ASP A N 1
ATOM 790 C CA . ASP A 1 104 ? -5.161 8.360 -9.140 1.00 87.12 104 ASP A CA 1
ATOM 791 C C . ASP A 1 104 ? -5.492 7.217 -8.154 1.00 87.12 104 ASP A C 1
ATOM 793 O O . ASP A 1 104 ? -6.061 6.196 -8.550 1.00 87.12 104 ASP A O 1
ATOM 797 N N . GLY A 1 105 ? -5.116 7.353 -6.873 1.00 87.81 105 GLY A N 1
ATOM 798 C CA . GLY A 1 105 ? -5.376 6.348 -5.836 1.00 87.81 105 GLY A CA 1
ATOM 799 C C . GLY A 1 105 ? -4.454 5.123 -5.902 1.00 87.81 105 GLY A C 1
ATOM 800 O O . GLY A 1 105 ? -4.751 4.079 -5.313 1.00 87.81 105 GLY A O 1
ATOM 801 N N . GLU A 1 106 ? -3.335 5.213 -6.622 1.00 90.75 106 GLU A N 1
ATOM 802 C CA . GLU A 1 106 ? -2.337 4.149 -6.706 1.00 90.75 106 GLU A CA 1
ATOM 803 C C . GLU A 1 106 ? -1.277 4.286 -5.620 1.00 90.75 106 GLU A C 1
ATOM 805 O O . GLU A 1 106 ? -0.604 5.312 -5.504 1.00 90.75 106 GLU A O 1
ATOM 810 N N . LEU A 1 107 ? -1.095 3.214 -4.852 1.00 91.38 107 LEU A N 1
ATOM 811 C CA . LEU A 1 107 ? -0.025 3.093 -3.877 1.00 91.38 107 LEU A CA 1
ATOM 812 C C . LEU A 1 107 ? 1.259 2.670 -4.589 1.00 91.38 107 LEU A C 1
ATOM 814 O O . LEU A 1 107 ? 1.277 1.643 -5.268 1.00 91.38 107 LEU A O 1
ATOM 818 N N . VAL A 1 108 ? 2.338 3.429 -4.396 1.00 89.88 108 VAL A N 1
ATOM 819 C CA . VAL A 1 108 ? 3.659 3.133 -4.966 1.00 89.88 108 VAL A CA 1
ATOM 820 C C . VAL A 1 108 ? 4.643 2.780 -3.853 1.00 89.88 108 VAL A C 1
ATOM 822 O O . VAL A 1 108 ? 4.847 3.536 -2.904 1.00 89.88 108 VAL A O 1
ATOM 825 N N . MET A 1 109 ? 5.293 1.627 -3.979 1.00 86.19 109 MET A N 1
ATOM 826 C CA . MET A 1 109 ? 6.292 1.126 -3.038 1.00 86.19 109 MET A CA 1
ATOM 827 C C . MET A 1 109 ? 7.578 0.795 -3.783 1.00 86.19 109 MET A C 1
ATOM 829 O O . MET A 1 109 ? 7.555 0.077 -4.774 1.00 86.19 109 MET A O 1
ATOM 833 N N . SER A 1 110 ? 8.714 1.283 -3.292 1.00 83.44 110 SER A N 1
ATOM 834 C CA . SER A 1 110 ? 10.023 0.950 -3.856 1.00 83.44 110 SER A CA 1
ATOM 835 C C . SER A 1 110 ? 10.848 0.163 -2.847 1.00 83.44 110 SER A C 1
ATOM 837 O O . SER A 1 110 ? 10.860 0.478 -1.658 1.00 83.44 110 SER A O 1
ATOM 839 N N . SER A 1 111 ? 11.538 -0.871 -3.314 1.00 79.56 111 SER A N 1
ATOM 840 C CA . SER A 1 111 ? 12.487 -1.645 -2.523 1.00 79.56 111 SER A CA 1
ATOM 841 C C . SER A 1 111 ? 13.811 -1.704 -3.265 1.00 79.56 111 SER A C 1
ATOM 843 O O . SER A 1 111 ? 13.884 -2.148 -4.412 1.00 79.56 111 SER A O 1
ATOM 845 N N . THR A 1 112 ? 14.868 -1.224 -2.614 1.00 71.44 112 THR A N 1
ATOM 846 C CA . THR A 1 112 ? 16.236 -1.348 -3.119 1.00 71.44 112 THR A CA 1
ATOM 847 C C . THR A 1 112 ? 16.961 -2.355 -2.246 1.00 71.44 112 THR A C 1
ATOM 849 O O . THR A 1 112 ? 17.048 -2.182 -1.031 1.00 71.44 112 THR A O 1
ATOM 852 N N . LYS A 1 113 ? 17.472 -3.429 -2.851 1.00 63.59 113 LYS A N 1
ATOM 853 C CA . LYS A 1 113 ? 18.207 -4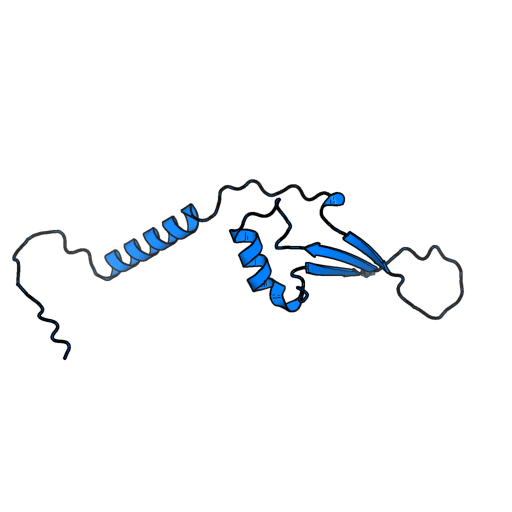.464 -2.123 1.00 63.59 113 LYS A CA 1
ATOM 854 C C . LYS A 1 113 ? 19.621 -3.955 -1.843 1.00 63.59 113 LYS A C 1
ATOM 856 O O . LYS A 1 113 ? 20.552 -4.236 -2.595 1.00 63.59 113 LYS A O 1
ATOM 861 N N . THR A 1 114 ? 19.794 -3.180 -0.778 1.00 56.56 114 THR A N 1
ATOM 862 C CA . THR A 1 114 ? 21.129 -2.816 -0.297 1.00 56.56 114 THR A CA 1
ATOM 863 C C . THR A 1 114 ? 21.736 -4.060 0.340 1.00 56.56 114 THR A C 1
ATOM 865 O O . THR A 1 114 ? 21.248 -4.547 1.358 1.00 56.56 114 THR A O 1
ATOM 868 N N . ARG A 1 115 ? 22.775 -4.631 -0.278 1.00 51.44 115 ARG A N 1
ATOM 869 C CA . ARG A 1 115 ? 23.591 -5.664 0.369 1.00 51.44 115 ARG A CA 1
ATOM 870 C C . ARG A 1 115 ? 24.262 -5.006 1.573 1.00 51.44 115 ARG A C 1
ATOM 872 O O . ARG A 1 115 ? 25.282 -4.343 1.407 1.00 51.44 115 ARG A O 1
ATOM 879 N N . THR A 1 116 ? 23.703 -5.182 2.767 1.00 46.62 116 THR A N 1
ATOM 880 C CA . THR A 1 116 ? 24.446 -4.958 4.008 1.00 46.62 116 THR A CA 1
ATOM 881 C C . THR A 1 116 ? 25.581 -5.976 4.018 1.00 46.62 116 THR A C 1
ATOM 883 O O . THR A 1 116 ? 25.366 -7.157 4.283 1.00 46.62 116 THR A O 1
ATOM 886 N N . GLN A 1 117 ? 26.777 -5.548 3.619 1.00 46.59 117 GLN A N 1
ATOM 887 C CA . GLN A 1 117 ? 28.001 -6.271 3.940 1.00 46.59 117 GLN A CA 1
ATOM 888 C C . GLN A 1 117 ? 28.260 -6.046 5.425 1.00 46.59 117 GLN A C 1
ATOM 890 O O . GLN A 1 117 ? 28.430 -4.902 5.840 1.00 46.59 117 GLN A O 1
ATOM 895 N N . LYS A 1 118 ? 28.201 -7.123 6.209 1.00 42.91 118 LYS A N 1
ATOM 896 C CA . LYS A 1 118 ? 28.992 -7.205 7.435 1.00 42.91 118 LYS A CA 1
ATOM 897 C C . LYS A 1 118 ? 30.436 -7.495 7.056 1.00 42.91 118 LYS A C 1
ATOM 899 O O . LYS A 1 118 ? 30.618 -8.178 6.019 1.00 42.91 118 LYS A O 1
#